Protein AF-A0A9K3KMQ6-F1 (afdb_monomer)

Solvent-accessible surface area (backbone atoms only — not comparable to full-atom values): 8343 Å² total; per-residue (Å²): 134,84,86,84,78,78,82,76,74,74,80,78,84,77,70,80,74,76,82,66,75,68,71,88,51,76,87,33,35,63,53,43,46,51,40,51,18,63,70,70,74,46,84,75,83,65,74,84,68,80,68,57,63,73,62,53,70,67,64,48,72,65,52,54,52,32,44,50,30,32,65,26,59,74,33,61,78,75,54,94,87,59,70,67,77,45,54,70,70,57,51,53,50,52,51,50,39,41,54,70,58,38,89,72,78,64,75,77,71,77,61,92,79,60,81,86,70,82,81,83,85,90,85,84,132

Mean predicted aligned error: 13.84 Å

Nearest PDB structures (foldseek):
  3sj5-assembly2_B  TM=4.262E-01  e=8.550E+00  Caldanaerobacter subterraneus subsp. tengcongensis
  2ml8-assembly1_A  TM=2.811E-01  e=9.711E+00  Saccharomyces cerevisiae S288C
  4r8z-assembly1_B  TM=2.084E-01  e=6.628E+00  Pseudomonas aeruginosa PAO1

Structure (mmCIF, N/CA/C/O backbone):
data_AF-A0A9K3KMQ6-F1
#
_entry.id   AF-A0A9K3KMQ6-F1
#
loop_
_atom_site.group_PDB
_atom_site.id
_atom_site.type_symbol
_atom_site.label_atom_id
_atom_site.label_alt_id
_atom_site.label_comp_id
_atom_site.label_asym_id
_atom_site.label_entity_id
_atom_site.label_seq_id
_atom_site.pdbx_PDB_ins_code
_atom_site.Cartn_x
_atom_site.Cartn_y
_atom_site.Cartn_z
_atom_site.occupancy
_atom_site.B_iso_or_equiv
_atom_site.auth_seq_id
_atom_site.auth_comp_id
_atom_site.auth_asym_id
_atom_site.auth_atom_id
_atom_site.pdbx_PDB_model_num
ATOM 1 N N . MET A 1 1 ? -51.589 -37.150 22.413 1.00 48.56 1 MET A N 1
ATOM 2 C CA . MET A 1 1 ? -50.912 -36.450 21.308 1.00 48.56 1 MET A CA 1
ATOM 3 C C . MET A 1 1 ? -50.448 -35.125 21.894 1.00 48.56 1 MET A C 1
ATOM 5 O O . MET A 1 1 ? -51.300 -34.285 22.121 1.00 48.56 1 MET A O 1
ATOM 9 N N . ALA A 1 2 ? -49.260 -34.985 22.482 1.00 51.34 2 ALA A N 1
ATOM 10 C CA . ALA A 1 2 ? -47.932 -35.290 21.946 1.00 51.34 2 ALA A CA 1
ATOM 11 C C . ALA A 1 2 ? -47.722 -34.587 20.596 1.00 51.34 2 ALA A C 1
ATOM 13 O O . ALA A 1 2 ? -48.212 -35.082 19.583 1.00 51.34 2 ALA A O 1
ATOM 14 N N . ASP A 1 3 ? -47.070 -33.427 20.717 1.00 53.50 3 ASP A N 1
ATOM 15 C CA . ASP A 1 3 ? -46.133 -32.798 19.783 1.00 53.50 3 ASP A CA 1
ATOM 16 C C . ASP A 1 3 ? -46.686 -32.197 18.484 1.00 53.50 3 ASP A C 1
ATOM 18 O O . ASP A 1 3 ? -46.965 -32.899 17.520 1.00 53.50 3 ASP A O 1
ATOM 22 N N . ASP A 1 4 ? -46.746 -30.864 18.449 1.00 61.50 4 ASP A N 1
ATOM 23 C CA . ASP A 1 4 ? -46.286 -30.109 17.281 1.00 61.50 4 ASP A CA 1
ATOM 24 C C . ASP A 1 4 ? -45.590 -28.849 17.822 1.00 61.50 4 ASP A C 1
ATOM 26 O O . ASP A 1 4 ? -46.225 -27.896 18.279 1.00 61.50 4 ASP A O 1
ATOM 30 N N . GLU A 1 5 ? -44.267 -28.961 17.949 1.00 62.31 5 GLU A N 1
ATOM 31 C CA . GLU A 1 5 ? -43.354 -27.926 18.425 1.00 62.31 5 GLU A CA 1
ATOM 32 C C . GLU A 1 5 ? -43.447 -26.685 17.533 1.00 62.31 5 GLU A C 1
ATOM 34 O O . GLU A 1 5 ? -43.337 -26.769 16.309 1.00 62.31 5 GLU A O 1
ATOM 39 N N . GLU A 1 6 ? -43.593 -25.511 18.150 1.00 65.62 6 GLU A N 1
ATOM 40 C CA . GLU A 1 6 ? -43.355 -24.253 17.451 1.00 65.62 6 GLU A CA 1
ATOM 41 C C . GLU A 1 6 ? -41.933 -24.272 16.868 1.00 65.62 6 GLU A C 1
ATOM 43 O O . GLU A 1 6 ? -40.993 -24.621 17.590 1.00 65.62 6 GLU A O 1
ATOM 48 N N . PRO A 1 7 ? -41.728 -23.900 15.591 1.00 61.44 7 PRO A N 1
ATOM 49 C CA . PRO A 1 7 ? -40.389 -23.823 15.039 1.00 61.44 7 PRO A CA 1
ATOM 50 C C . PRO A 1 7 ? -39.647 -22.696 15.758 1.00 61.44 7 PRO A C 1
ATOM 52 O O . PRO A 1 7 ? -39.802 -21.516 15.434 1.00 61.44 7 PRO A O 1
ATOM 55 N N . THR A 1 8 ? -38.826 -23.075 16.738 1.00 58.31 8 THR A N 1
ATOM 56 C CA . THR A 1 8 ? -37.762 -22.238 17.277 1.00 58.31 8 THR A CA 1
ATOM 57 C C . THR A 1 8 ? -36.813 -21.978 16.116 1.00 58.31 8 THR A C 1
ATOM 59 O O . THR A 1 8 ? -35.959 -22.785 15.751 1.00 58.31 8 THR A O 1
ATOM 62 N N . MET A 1 9 ? -37.062 -20.874 15.416 1.00 50.91 9 MET A N 1
ATOM 63 C CA . MET A 1 9 ? -36.152 -20.364 14.407 1.00 50.91 9 MET A CA 1
ATOM 64 C C . MET A 1 9 ? -34.855 -20.090 15.143 1.00 50.91 9 MET A C 1
ATOM 66 O O . MET A 1 9 ? -34.775 -19.164 15.947 1.00 50.91 9 MET A O 1
ATOM 70 N N . MET A 1 10 ? -33.910 -20.999 14.924 1.00 57.34 10 MET A N 1
ATOM 71 C CA . MET A 1 10 ? -32.582 -20.988 15.493 1.00 57.34 10 MET A CA 1
ATOM 72 C C . MET A 1 10 ? -32.037 -19.573 15.380 1.00 57.34 10 MET A C 1
ATOM 74 O O . MET A 1 10 ? -31.888 -19.035 14.280 1.00 57.34 10 MET A O 1
ATOM 78 N N . GLU A 1 11 ? -31.787 -18.973 16.536 1.00 58.22 11 GLU A N 1
ATOM 79 C CA . GLU A 1 11 ? -30.910 -17.829 16.659 1.00 58.22 11 GLU A CA 1
ATOM 80 C C . GLU A 1 11 ? -29.544 -18.309 16.158 1.00 58.22 11 GLU A C 1
ATOM 82 O O . GLU A 1 11 ? -28.752 -18.887 16.900 1.00 58.22 11 GLU A O 1
ATOM 87 N N . ASP A 1 12 ? -29.289 -18.153 14.857 1.00 49.16 12 ASP A N 1
ATOM 88 C CA . ASP A 1 12 ? -27.938 -18.205 14.313 1.00 49.16 12 ASP A CA 1
ATOM 89 C C . ASP A 1 12 ? -27.227 -16.943 14.819 1.00 49.16 12 ASP A C 1
ATOM 91 O O . ASP A 1 12 ? -27.048 -15.950 14.114 1.00 49.16 12 ASP A O 1
ATOM 95 N N . GLU A 1 13 ? -26.870 -16.958 16.105 1.00 56.47 13 GLU A N 1
ATOM 96 C CA . GLU A 1 13 ? -25.888 -16.065 16.709 1.00 56.47 13 GLU A CA 1
ATOM 97 C C . GLU A 1 13 ? -24.496 -16.450 16.182 1.00 56.47 13 GLU A C 1
ATOM 99 O O . GLU A 1 13 ? -23.602 -16.890 16.902 1.00 56.47 13 GLU A O 1
ATOM 104 N N . GLY A 1 14 ? -24.314 -16.324 14.870 1.00 49.12 14 GLY A N 1
ATOM 105 C CA . GLY A 1 14 ? -23.066 -16.562 14.153 1.00 49.12 14 GLY A CA 1
ATOM 106 C C . GLY A 1 14 ? -22.378 -15.262 13.745 1.00 49.12 14 GLY A C 1
ATOM 107 O O . GLY A 1 14 ? -21.695 -15.215 12.728 1.00 49.12 14 GLY A O 1
ATOM 108 N N . GLY A 1 15 ? -22.589 -14.176 14.485 1.00 47.66 15 GLY A N 1
ATOM 109 C CA . GLY A 1 15 ? -22.094 -12.846 14.143 1.00 47.66 15 GLY A CA 1
ATOM 110 C C . GLY A 1 15 ? -21.069 -12.325 15.132 1.00 47.66 15 GLY A C 1
ATOM 111 O O . GLY A 1 15 ? -21.149 -11.157 15.482 1.00 47.66 15 GLY A O 1
ATOM 112 N N . GLY A 1 16 ? -20.158 -13.177 15.619 1.00 46.88 16 GLY A N 1
ATOM 113 C CA . GLY A 1 16 ? -19.037 -12.756 16.455 1.00 46.88 16 GLY A CA 1
ATOM 114 C C . GLY A 1 16 ? -18.324 -11.587 15.791 1.00 46.88 16 GLY A C 1
ATOM 115 O O . GLY A 1 16 ? -17.590 -11.765 14.818 1.00 46.88 16 GLY A O 1
ATOM 116 N N . GLU A 1 17 ? -18.618 -10.393 16.291 1.00 55.50 17 GLU A N 1
ATOM 117 C CA . GLU A 1 17 ? -18.039 -9.131 15.885 1.00 55.50 17 GLU A CA 1
ATOM 118 C C . GLU A 1 17 ? -16.541 -9.298 16.065 1.00 55.50 17 GLU A C 1
ATOM 120 O O . GLU A 1 17 ? -16.026 -9.300 17.183 1.00 55.50 17 GLU A O 1
ATOM 125 N N . ASP A 1 18 ? -15.849 -9.577 14.965 1.00 58.12 18 ASP A N 1
ATOM 126 C CA . ASP A 1 18 ? -14.415 -9.770 14.968 1.00 58.12 18 ASP A CA 1
ATOM 127 C C . ASP A 1 18 ? -13.809 -8.398 15.285 1.00 58.12 18 ASP A C 1
ATOM 129 O O . ASP A 1 18 ? -13.544 -7.586 14.395 1.00 58.12 18 ASP A O 1
ATOM 133 N N . MET A 1 19 ? -13.710 -8.119 16.591 1.00 61.69 19 MET A N 1
ATOM 134 C CA . MET A 1 19 ? -13.283 -6.882 17.246 1.00 61.69 19 MET A CA 1
ATOM 135 C C . MET A 1 19 ? -11.773 -6.709 17.073 1.00 61.69 19 MET A C 1
ATOM 137 O O . MET A 1 19 ? -11.011 -6.445 17.999 1.00 61.69 19 MET A O 1
ATOM 141 N N . TRP A 1 20 ? -11.312 -6.926 15.853 1.00 70.88 20 TRP A N 1
ATOM 142 C CA . TRP A 1 20 ? -9.989 -6.590 15.412 1.00 70.88 20 TRP A CA 1
ATOM 143 C C . TRP A 1 20 ? -10.031 -5.130 14.963 1.00 70.88 20 TRP A C 1
ATOM 145 O O . TRP A 1 20 ? -10.483 -4.808 13.862 1.00 70.88 20 TRP A O 1
ATOM 155 N N . ASP A 1 21 ? -9.584 -4.233 15.842 1.00 74.88 21 ASP A N 1
ATOM 156 C CA . ASP A 1 21 ? -9.302 -2.855 15.448 1.00 74.88 21 ASP A CA 1
ATOM 157 C C . ASP A 1 21 ? -7.953 -2.819 14.727 1.00 74.88 21 ASP A C 1
ATOM 159 O O . ASP A 1 21 ? -6.941 -3.327 15.218 1.00 74.88 21 ASP A O 1
ATOM 163 N N . MET A 1 22 ? -7.943 -2.215 13.539 1.00 77.56 22 MET A N 1
ATOM 164 C CA . MET A 1 22 ? -6.718 -2.022 12.775 1.00 77.56 22 MET A CA 1
ATOM 165 C C . MET A 1 22 ? -5.748 -1.159 13.596 1.00 77.56 22 MET A C 1
ATOM 167 O O . MET A 1 22 ? -6.087 -0.010 13.899 1.00 77.56 22 MET A O 1
ATOM 171 N N . PRO A 1 23 ? -4.542 -1.661 13.925 1.00 77.56 23 PRO A N 1
ATOM 172 C CA . PRO A 1 23 ? -3.608 -0.921 14.759 1.00 77.56 23 PRO A CA 1
ATOM 173 C C . PRO A 1 23 ? -3.219 0.382 14.062 1.00 77.56 23 PRO A C 1
ATOM 175 O O . PRO A 1 23 ? -2.995 0.395 12.855 1.00 77.56 23 PRO A O 1
ATOM 178 N N . VAL A 1 24 ? -3.131 1.484 14.807 1.00 76.88 24 VAL A N 1
ATOM 179 C CA . VAL A 1 24 ? -2.875 2.810 14.229 1.00 76.88 24 VAL A CA 1
ATOM 180 C C . VAL A 1 24 ? -1.387 3.126 14.301 1.00 76.88 24 VAL A C 1
ATOM 182 O O . VAL A 1 24 ? -0.802 3.212 15.379 1.00 76.88 24 VAL A O 1
ATOM 185 N N . LYS A 1 25 ? -0.764 3.314 13.135 1.00 81.62 25 LYS A N 1
ATOM 186 C CA . LYS A 1 25 ? 0.604 3.829 13.030 1.00 81.62 25 LYS A CA 1
ATOM 187 C C . LYS A 1 25 ? 0.730 4.741 11.820 1.00 81.62 25 LYS A C 1
ATOM 189 O O . LYS A 1 25 ? 0.812 4.264 10.687 1.00 81.62 25 LYS A O 1
ATOM 194 N N . GLU A 1 26 ? 0.733 6.050 12.070 1.00 79.62 26 GLU A N 1
ATOM 195 C CA . GLU A 1 26 ? 0.638 7.106 11.048 1.00 79.62 26 GLU A CA 1
ATOM 196 C C . GLU A 1 26 ? 1.665 6.934 9.916 1.00 79.62 26 GLU A C 1
ATOM 198 O O . GLU A 1 26 ? 1.313 6.972 8.737 1.00 79.62 26 GLU A O 1
ATOM 203 N N . GLU A 1 27 ? 2.916 6.622 10.263 1.00 82.44 27 GLU A N 1
ATOM 204 C CA . GLU A 1 27 ? 4.001 6.406 9.296 1.00 82.44 27 GLU A CA 1
ATOM 205 C C . GLU A 1 27 ? 3.699 5.269 8.306 1.00 82.44 27 GLU A C 1
ATOM 207 O O . GLU A 1 27 ? 4.085 5.316 7.137 1.00 82.44 27 GLU A O 1
ATOM 212 N N . TYR A 1 28 ? 2.995 4.231 8.761 1.00 86.00 28 TYR A N 1
ATOM 213 C CA . TYR A 1 28 ? 2.703 3.045 7.961 1.00 86.00 28 TYR A CA 1
ATOM 214 C C . TYR A 1 28 ? 1.406 3.204 7.151 1.00 86.00 28 TYR A C 1
ATOM 216 O O . TYR A 1 28 ? 1.264 2.556 6.106 1.00 86.00 28 TYR A O 1
ATOM 224 N N . HIS A 1 29 ? 0.496 4.108 7.550 1.00 84.94 29 HIS A N 1
ATOM 225 C CA . HIS A 1 29 ? -0.771 4.353 6.841 1.00 84.94 29 HIS A CA 1
ATOM 226 C C . HIS A 1 29 ? -0.553 4.742 5.373 1.00 84.94 29 HIS A C 1
ATOM 228 O O . HIS A 1 29 ? -1.305 4.321 4.491 1.00 84.94 29 HIS A O 1
ATOM 234 N N . ALA A 1 30 ? 0.521 5.478 5.073 1.00 86.12 30 ALA A N 1
ATOM 235 C CA . ALA A 1 30 ? 0.867 5.843 3.702 1.00 86.12 30 ALA A CA 1
ATOM 236 C C . ALA A 1 30 ? 1.070 4.616 2.792 1.00 86.12 30 ALA A C 1
ATOM 238 O O . ALA A 1 30 ? 0.713 4.659 1.610 1.00 86.12 30 ALA A O 1
ATOM 239 N N . HIS A 1 31 ? 1.620 3.527 3.334 1.00 87.50 31 HIS A N 1
ATOM 240 C CA . HIS A 1 31 ? 1.937 2.318 2.578 1.00 87.50 31 HIS A CA 1
ATOM 241 C C . HIS A 1 31 ? 0.731 1.407 2.395 1.00 87.50 31 HIS A C 1
ATOM 243 O O . HIS A 1 31 ? 0.462 0.990 1.268 1.00 87.50 31 HIS A O 1
ATOM 249 N N . ILE A 1 32 ? -0.036 1.157 3.459 1.00 86.44 32 ILE A N 1
ATOM 250 C CA . ILE A 1 32 ? -1.256 0.346 3.355 1.00 86.44 32 ILE A CA 1
ATOM 251 C C . ILE A 1 32 ? -2.294 1.020 2.453 1.00 86.44 32 ILE A C 1
ATOM 253 O O . ILE A 1 32 ? -2.916 0.355 1.633 1.00 86.44 32 ILE A O 1
ATOM 257 N N . ARG A 1 33 ? -2.397 2.354 2.489 1.00 87.62 33 ARG A N 1
ATOM 258 C CA . ARG A 1 33 ? -3.248 3.130 1.577 1.00 87.62 33 ARG A CA 1
ATOM 259 C C . ARG A 1 33 ? -2.846 2.947 0.115 1.00 87.62 33 ARG A C 1
ATOM 261 O O . ARG A 1 33 ? -3.711 2.797 -0.743 1.00 87.62 33 ARG A O 1
ATOM 268 N N . GLY A 1 34 ? -1.543 2.976 -0.166 1.00 86.06 34 GLY A N 1
ATOM 269 C CA . GLY A 1 34 ? -1.015 2.759 -1.512 1.00 86.06 34 GLY A CA 1
ATOM 270 C C . GLY A 1 34 ? -1.296 1.346 -2.021 1.00 86.06 34 GLY A C 1
ATOM 271 O O . GLY A 1 34 ? -1.713 1.182 -3.164 1.00 86.06 34 GLY A O 1
ATOM 272 N N . LEU A 1 35 ? -1.130 0.342 -1.158 1.00 87.62 35 LEU A N 1
ATOM 273 C CA . LEU A 1 35 ? -1.438 -1.051 -1.473 1.00 87.62 35 LEU A CA 1
ATOM 274 C C . LEU A 1 35 ? -2.937 -1.266 -1.718 1.00 87.62 35 LEU A C 1
ATOM 276 O O . LEU A 1 35 ? -3.310 -1.830 -2.741 1.00 87.62 35 LEU A O 1
ATOM 280 N N . MET A 1 36 ? -3.788 -0.798 -0.804 1.00 87.38 36 MET A N 1
ATOM 281 C CA . MET A 1 36 ? -5.244 -0.920 -0.918 1.00 87.38 36 MET A CA 1
ATOM 282 C C . MET A 1 36 ? -5.764 -0.168 -2.140 1.00 87.38 36 MET A C 1
ATOM 284 O O . MET A 1 36 ? -6.621 -0.672 -2.858 1.00 87.38 36 MET A O 1
ATOM 288 N N . GLY A 1 37 ? -5.206 1.010 -2.428 1.00 87.25 37 GLY A N 1
ATOM 289 C CA . GLY A 1 37 ? -5.527 1.751 -3.641 1.00 87.25 37 GLY A CA 1
ATOM 290 C C . GLY A 1 37 ? -5.138 0.999 -4.915 1.00 87.25 37 GLY A C 1
ATOM 291 O O . GLY A 1 37 ? -5.911 0.956 -5.867 1.00 87.25 37 GLY A O 1
ATOM 292 N N . LEU A 1 38 ? -3.982 0.328 -4.916 1.00 86.00 38 LEU A N 1
ATOM 293 C CA . LEU A 1 38 ? -3.561 -0.525 -6.028 1.00 86.00 38 LEU A CA 1
ATOM 294 C C . LEU A 1 38 ? -4.458 -1.764 -6.182 1.00 86.00 38 LEU A C 1
ATOM 296 O O . LEU A 1 38 ? -4.755 -2.162 -7.304 1.00 86.00 38 LEU A O 1
ATOM 300 N N . ALA A 1 39 ? -4.889 -2.370 -5.075 1.00 85.94 39 ALA A N 1
ATOM 301 C CA . ALA A 1 39 ? -5.755 -3.547 -5.084 1.00 85.94 39 ALA A CA 1
ATOM 302 C C . ALA A 1 39 ? -7.180 -3.223 -5.557 1.00 85.94 39 ALA A C 1
ATOM 304 O O . ALA A 1 39 ? -7.746 -3.977 -6.343 1.00 85.94 39 ALA A O 1
ATOM 305 N N . HIS A 1 40 ? -7.738 -2.095 -5.116 1.00 85.06 40 HIS A N 1
ATOM 306 C CA . HIS A 1 40 ? -9.091 -1.659 -5.471 1.00 85.06 40 HIS A CA 1
ATOM 307 C C . HIS A 1 40 ? -9.149 -0.783 -6.733 1.00 85.06 40 HIS A C 1
ATOM 309 O O . HIS A 1 40 ? -10.236 -0.436 -7.186 1.00 85.06 40 HIS A O 1
ATOM 315 N N . GLY A 1 41 ? -8.000 -0.396 -7.295 1.00 83.94 41 GLY A N 1
ATOM 316 C CA . GLY A 1 41 ? -7.931 0.502 -8.449 1.00 83.94 41 GLY A CA 1
ATOM 317 C C . GLY A 1 41 ? -8.400 1.930 -8.147 1.00 83.94 41 GLY A C 1
ATOM 318 O O . GLY A 1 41 ? -8.895 2.615 -9.039 1.00 83.94 41 GLY A O 1
ATOM 319 N N . CYS A 1 42 ? -8.274 2.393 -6.901 1.00 84.62 42 CYS A N 1
ATOM 320 C CA . CYS A 1 42 ? -8.750 3.705 -6.462 1.00 84.62 42 CYS A CA 1
ATOM 321 C C . CYS A 1 42 ? -7.687 4.478 -5.666 1.00 84.62 42 CYS A C 1
ATOM 323 O O . CYS A 1 42 ? -6.694 3.925 -5.199 1.00 84.62 42 CYS A O 1
ATOM 325 N N . ILE A 1 43 ? -7.878 5.791 -5.508 1.00 82.31 43 ILE A N 1
ATOM 326 C CA . ILE A 1 43 ? -6.966 6.641 -4.732 1.00 82.31 43 ILE A CA 1
ATOM 327 C C . ILE A 1 43 ? -7.682 7.119 -3.474 1.00 82.31 43 ILE A C 1
ATOM 329 O O . ILE A 1 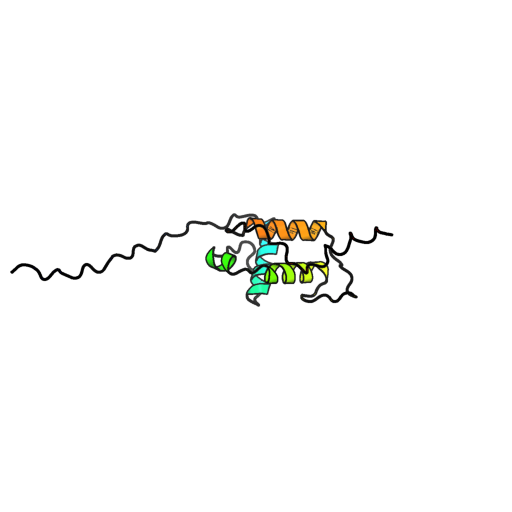43 ? -8.492 8.043 -3.506 1.00 82.31 43 ILE A O 1
ATOM 333 N N . TYR A 1 44 ? -7.325 6.527 -2.342 1.00 81.81 44 TYR A N 1
ATOM 334 C CA . TYR A 1 44 ? -7.758 6.993 -1.029 1.00 81.81 44 TYR A CA 1
ATOM 335 C C . TYR A 1 44 ? -7.073 8.315 -0.685 1.00 81.81 44 TYR A C 1
ATOM 337 O O . TYR A 1 44 ? -5.856 8.396 -0.779 1.00 81.81 44 TYR A O 1
ATOM 345 N N . ARG A 1 45 ? -7.804 9.360 -0.285 1.00 77.75 45 ARG A N 1
ATOM 346 C CA . ARG A 1 45 ? -7.209 10.670 0.072 1.00 77.75 45 ARG A CA 1
ATOM 347 C C . ARG A 1 45 ? -7.073 10.908 1.581 1.00 77.75 45 ARG A C 1
ATOM 349 O O . ARG A 1 45 ? -6.364 11.827 1.977 1.00 77.75 45 ARG A O 1
ATOM 356 N N . GLY A 1 46 ? -7.711 10.080 2.410 1.00 77.00 46 GLY A N 1
ATOM 357 C CA . GLY A 1 46 ? -7.623 10.170 3.869 1.00 77.00 46 GLY A CA 1
ATOM 358 C C . GLY A 1 46 ? -6.247 9.753 4.390 1.00 77.00 46 GLY A C 1
ATOM 359 O O . GLY A 1 46 ? -5.702 8.740 3.948 1.00 77.00 46 GLY A O 1
ATOM 360 N N . LYS A 1 47 ? -5.687 10.536 5.321 1.00 71.38 47 LYS A N 1
ATOM 361 C CA . LYS A 1 47 ? -4.400 10.234 5.973 1.00 71.38 47 LYS A CA 1
ATOM 362 C C . LYS A 1 47 ? -4.508 9.070 6.964 1.00 71.38 47 LYS A C 1
ATOM 364 O O . LYS A 1 47 ? -3.627 8.224 6.990 1.00 71.38 47 LYS A O 1
ATOM 369 N N . GLU A 1 48 ? -5.618 8.987 7.691 1.00 72.94 48 GLU A N 1
ATOM 370 C CA . GLU A 1 48 ? -5.846 8.015 8.773 1.00 72.94 48 GLU A CA 1
ATOM 371 C C . GLU A 1 48 ? -6.952 7.019 8.409 1.00 72.94 48 GLU A C 1
ATOM 373 O O . GLU A 1 48 ? -7.822 6.675 9.205 1.00 72.94 48 GLU A O 1
ATOM 378 N N . MET A 1 49 ? -6.968 6.584 7.149 1.00 77.88 49 MET A N 1
ATOM 379 C CA . MET A 1 49 ? -7.994 5.657 6.697 1.00 77.88 49 MET A CA 1
ATOM 380 C C . MET A 1 49 ? -7.760 4.277 7.314 1.00 77.88 49 MET A C 1
ATOM 382 O O . MET A 1 49 ? -6.718 3.657 7.078 1.00 77.88 49 MET A O 1
ATOM 386 N N . LYS A 1 50 ? -8.736 3.819 8.099 1.00 82.31 50 LYS A N 1
ATOM 387 C CA . LYS A 1 50 ? -8.813 2.444 8.588 1.00 82.31 50 LYS A CA 1
ATOM 388 C C . LYS A 1 50 ? -9.500 1.565 7.544 1.00 82.31 50 LYS A C 1
ATOM 390 O O . LYS A 1 50 ? -10.418 2.007 6.852 1.00 82.31 50 LYS A O 1
ATOM 395 N N . PHE A 1 51 ? -9.046 0.325 7.439 1.00 82.31 51 PHE A N 1
ATOM 396 C CA . PHE A 1 51 ? -9.632 -0.700 6.582 1.00 82.31 51 PHE A CA 1
ATOM 397 C C . PHE A 1 51 ? -10.215 -1.805 7.454 1.00 82.31 51 PHE A C 1
ATOM 399 O O . PHE A 1 51 ? -9.649 -2.139 8.495 1.00 82.31 51 PHE A O 1
ATOM 406 N N . ALA A 1 52 ? -11.336 -2.380 7.026 1.00 83.25 52 ALA A N 1
ATOM 407 C CA . ALA A 1 52 ? -11.937 -3.492 7.749 1.00 83.25 52 ALA A CA 1
ATOM 408 C C . ALA A 1 52 ? -11.061 -4.749 7.632 1.00 83.25 52 ALA A C 1
ATOM 410 O O . ALA A 1 52 ? -10.442 -4.990 6.589 1.00 83.25 52 ALA A O 1
ATOM 411 N N . LYS A 1 53 ? -11.075 -5.600 8.666 1.00 80.31 53 LYS A N 1
ATOM 412 C CA . LYS A 1 53 ? -10.339 -6.876 8.695 1.00 80.31 53 LYS A CA 1
ATOM 413 C C . LYS A 1 53 ? -10.579 -7.712 7.434 1.00 80.31 53 LYS A C 1
ATOM 415 O O . LYS A 1 53 ? -9.633 -8.175 6.804 1.00 80.31 53 LYS A O 1
ATOM 420 N N . ALA A 1 54 ? -11.842 -7.835 7.020 1.00 80.25 54 ALA A N 1
ATOM 421 C CA . ALA A 1 54 ? -12.240 -8.582 5.829 1.00 80.25 54 ALA A CA 1
ATOM 422 C C . ALA A 1 54 ? -11.609 -8.040 4.535 1.00 80.25 54 ALA A C 1
ATOM 424 O O . ALA A 1 54 ? -11.271 -8.817 3.648 1.00 80.25 54 ALA A O 1
ATOM 425 N N . GLN A 1 55 ? -11.406 -6.723 4.425 1.00 82.62 55 GLN A N 1
ATOM 426 C CA . GLN A 1 55 ? -10.750 -6.119 3.261 1.00 82.62 55 GLN A CA 1
ATOM 427 C C . GLN A 1 55 ? -9.246 -6.409 3.255 1.00 82.62 55 GLN A C 1
ATOM 429 O O . GLN A 1 55 ? -8.667 -6.689 2.210 1.00 82.62 55 GLN A O 1
ATOM 434 N N . LEU A 1 56 ? -8.614 -6.386 4.429 1.00 82.00 56 LEU A N 1
ATOM 435 C CA . LEU A 1 56 ? -7.195 -6.705 4.575 1.00 82.00 56 LEU A CA 1
ATOM 436 C C . LEU A 1 56 ? -6.918 -8.192 4.320 1.00 82.00 56 LEU A C 1
ATOM 438 O O . LEU A 1 56 ? -5.900 -8.526 3.723 1.00 82.00 56 LEU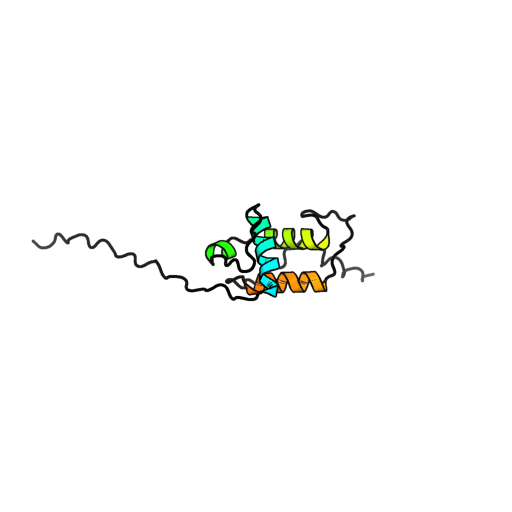 A O 1
ATOM 442 N N . LEU A 1 57 ? -7.844 -9.078 4.689 1.00 81.69 57 LEU A N 1
ATOM 443 C CA . LEU A 1 57 ? -7.768 -10.513 4.390 1.00 81.69 57 LEU A CA 1
ATOM 444 C C . LEU A 1 57 ? -7.910 -10.833 2.894 1.00 81.69 57 LEU A C 1
ATOM 446 O O . LEU A 1 57 ? -7.426 -11.870 2.445 1.00 81.69 57 LEU A O 1
ATOM 450 N N . GLN A 1 58 ? -8.528 -9.951 2.104 1.00 82.81 58 GLN A N 1
ATOM 451 C CA . GLN A 1 58 ? -8.598 -10.108 0.647 1.00 82.81 58 GLN A CA 1
ATOM 452 C C . GLN A 1 58 ? -7.266 -9.788 -0.052 1.00 82.81 58 GLN A C 1
ATOM 454 O O . GLN A 1 58 ? -7.091 -10.132 -1.226 1.00 82.81 58 GLN A O 1
ATOM 459 N N . LEU A 1 59 ? -6.309 -9.156 0.641 1.00 82.25 59 LEU A N 1
ATOM 460 C CA . LEU A 1 59 ? -4.999 -8.855 0.074 1.00 82.25 59 LEU A CA 1
ATOM 461 C C . LEU A 1 59 ? -4.200 -10.138 -0.167 1.00 82.25 59 LEU A C 1
ATOM 463 O O . LEU A 1 59 ? -3.730 -10.811 0.744 1.00 82.25 59 LEU A O 1
ATOM 467 N N . LYS A 1 60 ? -3.983 -10.439 -1.445 1.00 82.31 60 LYS A N 1
ATOM 468 C CA . LYS A 1 60 ? -3.102 -11.518 -1.903 1.00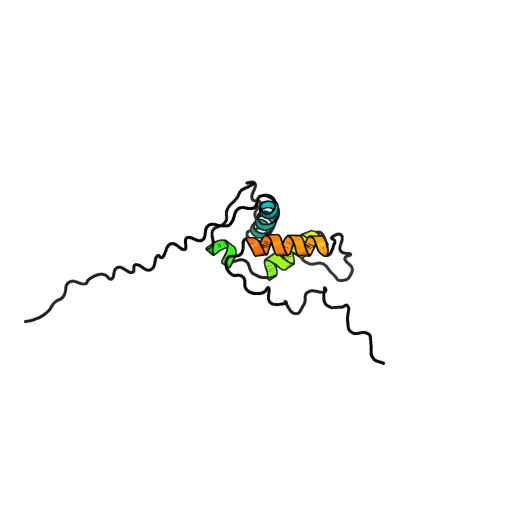 82.31 60 LYS A CA 1
ATOM 469 C C . LYS A 1 60 ? -1.633 -11.073 -1.942 1.00 82.31 60 LYS A C 1
ATOM 471 O O . LYS A 1 60 ? -1.364 -9.911 -2.269 1.00 82.31 60 LYS A O 1
ATOM 476 N N . PRO A 1 61 ? -0.671 -12.004 -1.779 1.00 80.81 61 PRO A N 1
ATOM 477 C CA . PRO A 1 61 ? 0.762 -11.722 -1.925 1.00 80.81 61 PRO A CA 1
ATOM 478 C C . PRO A 1 61 ? 1.123 -11.009 -3.238 1.00 80.81 61 PRO A C 1
ATOM 480 O O . PRO A 1 61 ? 1.973 -10.122 -3.255 1.00 80.81 61 PRO A O 1
ATOM 483 N N . LYS A 1 62 ? 0.407 -11.316 -4.330 1.00 82.81 62 LYS A N 1
ATOM 484 C CA . LYS A 1 62 ? 0.567 -10.653 -5.634 1.00 82.81 62 LYS A CA 1
ATOM 485 C C . LYS A 1 62 ? 0.335 -9.137 -5.581 1.00 82.81 62 LYS A C 1
ATOM 487 O O . LYS A 1 62 ? 1.051 -8.398 -6.246 1.00 82.81 62 LYS A O 1
ATOM 492 N N . HIS A 1 63 ? -0.625 -8.649 -4.791 1.00 84.69 63 HIS A N 1
ATOM 493 C CA . HIS A 1 63 ? -0.853 -7.204 -4.663 1.00 84.69 63 HIS A CA 1
ATOM 494 C C . HIS A 1 63 ? 0.327 -6.516 -3.975 1.00 84.69 63 HIS A C 1
ATOM 496 O O . HIS A 1 63 ? 0.728 -5.426 -4.380 1.00 84.69 63 HIS A O 1
ATOM 502 N N . VAL A 1 64 ? 0.921 -7.176 -2.978 1.00 83.31 64 VAL A N 1
ATOM 503 C CA . VAL A 1 64 ? 2.103 -6.671 -2.269 1.00 83.31 64 VAL A CA 1
ATOM 504 C C . VAL A 1 64 ? 3.321 -6.673 -3.179 1.00 83.31 64 VAL A C 1
ATOM 506 O O . VAL A 1 64 ? 4.009 -5.658 -3.245 1.00 83.31 64 VAL A O 1
ATOM 509 N N . TYR A 1 65 ? 3.539 -7.746 -3.943 1.00 84.31 65 TYR A N 1
ATOM 510 C CA . TYR A 1 65 ? 4.576 -7.794 -4.975 1.00 84.31 65 TYR A CA 1
ATOM 511 C C . TYR A 1 65 ? 4.430 -6.632 -5.966 1.00 84.31 65 TYR A C 1
ATOM 513 O O . TYR A 1 65 ? 5.353 -5.840 -6.119 1.00 84.31 65 TYR A O 1
ATOM 521 N N . ASN A 1 66 ? 3.241 -6.453 -6.543 1.00 86.19 66 ASN A N 1
ATOM 522 C CA . ASN A 1 66 ? 2.959 -5.373 -7.489 1.00 86.19 66 ASN A CA 1
ATOM 523 C C . ASN A 1 66 ? 3.233 -3.982 -6.893 1.00 86.19 66 ASN A C 1
ATOM 525 O O . ASN A 1 66 ? 3.772 -3.106 -7.571 1.00 86.19 66 ASN A O 1
ATOM 529 N N . TYR A 1 67 ? 2.880 -3.773 -5.622 1.00 86.88 67 TYR A N 1
ATOM 530 C CA . TYR A 1 67 ? 3.143 -2.522 -4.915 1.00 86.88 67 TYR A CA 1
ATOM 531 C C . TYR A 1 67 ? 4.643 -2.299 -4.667 1.00 86.88 67 TYR A C 1
ATOM 533 O O . TYR A 1 67 ? 5.142 -1.192 -4.880 1.00 86.88 67 TYR A O 1
ATOM 541 N N . LEU A 1 68 ? 5.381 -3.337 -4.264 1.00 84.94 68 LEU A N 1
ATOM 542 C CA . LEU A 1 68 ? 6.835 -3.267 -4.095 1.00 84.94 68 LEU A CA 1
ATOM 543 C C . LEU A 1 68 ? 7.541 -3.020 -5.433 1.00 84.94 68 LEU A C 1
ATOM 545 O O . LEU A 1 68 ? 8.437 -2.183 -5.488 1.00 84.94 68 LEU A O 1
ATOM 549 N N . CYS A 1 69 ? 7.094 -3.655 -6.517 1.00 84.81 69 CYS A N 1
ATOM 550 C CA . CYS A 1 69 ? 7.579 -3.398 -7.870 1.00 84.81 69 CYS A CA 1
ATOM 551 C C . CYS A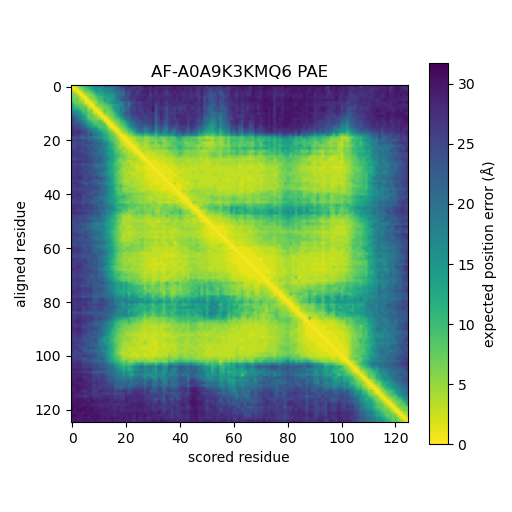 1 69 ? 7.328 -1.950 -8.293 1.00 84.81 69 CYS A C 1
ATOM 553 O O . CYS A 1 69 ? 8.249 -1.279 -8.757 1.00 84.81 69 CYS A O 1
ATOM 555 N N . LEU A 1 70 ? 6.130 -1.419 -8.038 1.00 86.06 70 LEU A N 1
ATOM 556 C CA . LEU A 1 70 ? 5.813 -0.017 -8.307 1.00 86.06 70 LEU A CA 1
ATOM 557 C C . LEU A 1 70 ? 6.736 0.934 -7.526 1.00 86.06 70 LEU A C 1
ATOM 559 O O . LEU A 1 70 ? 7.155 1.958 -8.057 1.00 86.06 70 LEU A O 1
ATOM 563 N N . LYS A 1 71 ? 7.089 0.599 -6.281 1.00 83.75 71 LYS A N 1
ATOM 564 C CA . LYS A 1 71 ? 8.017 1.397 -5.464 1.00 83.75 71 LYS A CA 1
ATOM 565 C C . LYS A 1 71 ? 9.481 1.259 -5.881 1.00 83.75 71 LYS A C 1
ATOM 567 O O . LYS A 1 71 ? 10.210 2.243 -5.808 1.00 83.75 71 LYS A O 1
ATOM 572 N N . ALA A 1 72 ? 9.909 0.069 -6.293 1.00 84.44 72 ALA A N 1
ATOM 573 C CA . ALA A 1 72 ? 11.287 -0.209 -6.683 1.00 84.44 72 ALA A CA 1
ATOM 574 C C . ALA A 1 72 ? 11.600 0.265 -8.106 1.00 84.44 72 ALA A C 1
ATOM 576 O O . ALA A 1 72 ? 12.642 0.872 -8.325 1.00 84.44 72 ALA A O 1
ATOM 577 N N . TYR A 1 73 ? 10.701 0.004 -9.054 1.00 81.19 73 TYR A N 1
ATOM 578 C CA . TYR A 1 73 ? 10.914 0.180 -10.493 1.00 81.19 73 TYR A CA 1
ATOM 579 C C . TYR A 1 73 ? 9.997 1.237 -11.122 1.00 81.19 73 TYR A C 1
ATOM 581 O O . TYR A 1 73 ? 10.122 1.529 -12.307 1.00 81.19 73 TYR A O 1
ATOM 589 N N . GLY A 1 74 ? 9.029 1.784 -10.379 1.00 82.62 74 GLY A N 1
ATOM 590 C CA . GLY A 1 74 ? 8.022 2.697 -10.935 1.00 82.62 74 GLY A CA 1
ATOM 591 C C . GLY A 1 74 ? 6.940 2.003 -11.769 1.00 82.62 74 GLY A C 1
ATOM 592 O O . GLY A 1 74 ? 6.057 2.675 -12.297 1.00 82.62 74 GLY A O 1
ATOM 593 N N . LYS A 1 75 ? 6.971 0.668 -11.879 1.00 82.69 75 LYS A N 1
ATOM 594 C CA . LYS A 1 75 ? 5.999 -0.131 -12.636 1.00 82.69 75 LYS A CA 1
ATOM 595 C C . LYS A 1 75 ? 5.701 -1.469 -11.977 1.00 82.69 75 LYS A C 1
ATOM 597 O O . LYS A 1 75 ? 6.511 -2.007 -11.234 1.00 82.69 75 LYS A O 1
ATOM 602 N N . ILE A 1 76 ? 4.518 -1.998 -12.276 1.00 79.31 76 ILE A N 1
ATOM 603 C CA . ILE A 1 76 ? 3.980 -3.218 -11.661 1.00 79.31 76 ILE A CA 1
ATOM 604 C C . ILE A 1 76 ? 4.658 -4.481 -12.210 1.00 79.31 76 ILE A C 1
ATOM 606 O O . ILE A 1 76 ? 4.884 -5.417 -11.453 1.00 79.31 76 ILE A O 1
ATOM 610 N N . ASN A 1 77 ? 5.025 -4.476 -13.494 1.00 78.38 77 ASN A N 1
ATOM 611 C CA . ASN A 1 77 ? 5.731 -5.570 -14.158 1.00 78.38 77 ASN A CA 1
ATOM 612 C C . ASN A 1 77 ? 7.110 -5.078 -14.620 1.00 78.38 77 ASN A C 1
ATOM 614 O O . ASN A 1 77 ? 7.227 -4.582 -15.745 1.00 78.38 77 ASN A O 1
ATOM 618 N N . PRO A 1 78 ? 8.134 -5.115 -13.755 1.00 77.06 78 PRO A N 1
ATOM 619 C CA . PRO A 1 78 ? 9.499 -4.882 -14.190 1.00 77.06 78 PRO A CA 1
ATOM 620 C C . PRO A 1 78 ? 9.963 -6.034 -15.088 1.00 77.06 78 PRO A C 1
ATOM 622 O O . PRO A 1 78 ? 9.588 -7.186 -14.890 1.00 77.06 78 PRO A O 1
ATOM 625 N N . THR A 1 79 ? 10.762 -5.695 -16.086 1.00 75.50 79 THR A N 1
ATOM 626 C CA . THR A 1 79 ? 11.499 -6.619 -16.955 1.00 75.50 79 THR A CA 1
ATOM 627 C C . THR A 1 79 ? 12.941 -6.698 -16.461 1.00 75.50 79 THR A C 1
ATOM 629 O O . THR A 1 79 ? 13.398 -5.784 -15.780 1.00 75.50 79 THR A O 1
ATOM 632 N N . ASP A 1 80 ? 13.698 -7.723 -16.853 1.00 71.88 80 ASP A N 1
ATOM 633 C CA . ASP A 1 80 ? 15.086 -7.915 -16.382 1.00 71.88 80 ASP A CA 1
ATOM 634 C C . ASP A 1 80 ? 16.040 -6.758 -16.737 1.00 71.88 80 ASP A C 1
ATOM 636 O O . ASP A 1 80 ? 17.072 -6.566 -16.102 1.00 71.88 80 ASP A O 1
ATOM 640 N N . ASN A 1 81 ? 15.681 -5.941 -17.731 1.00 72.75 81 ASN A N 1
ATOM 641 C CA . ASN A 1 81 ? 16.428 -4.737 -18.107 1.00 72.75 81 ASN A CA 1
ATOM 642 C C . ASN A 1 81 ? 16.126 -3.510 -17.234 1.00 72.75 81 ASN A C 1
ATOM 644 O O . ASN A 1 81 ? 16.793 -2.479 -17.363 1.00 72.75 81 ASN A O 1
ATOM 648 N N . ASP A 1 82 ? 15.115 -3.578 -16.375 1.00 74.19 82 ASP A N 1
ATOM 649 C CA . ASP A 1 82 ? 14.748 -2.462 -15.523 1.00 74.19 82 ASP A CA 1
ATOM 650 C C . ASP A 1 82 ? 15.634 -2.416 -14.295 1.00 74.19 82 ASP A C 1
ATOM 652 O O . ASP A 1 82 ? 15.742 -3.371 -13.532 1.00 74.19 82 ASP A O 1
ATOM 656 N N . LYS A 1 83 ? 16.268 -1.266 -14.084 1.00 73.06 83 LYS A N 1
ATOM 657 C CA . LYS A 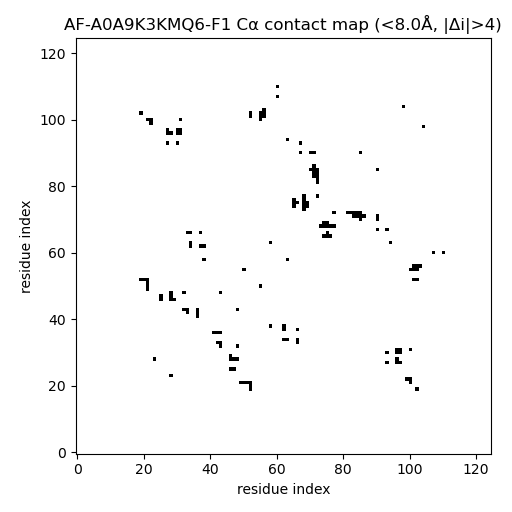1 83 ? 17.107 -1.061 -12.910 1.00 73.06 83 LYS A CA 1
ATOM 658 C C . LYS A 1 83 ? 16.228 -0.661 -11.727 1.00 73.06 83 LYS A C 1
ATOM 660 O O . LYS A 1 83 ? 15.420 0.260 -11.872 1.00 73.06 83 LYS A O 1
ATOM 665 N N . PRO A 1 84 ? 16.377 -1.304 -10.558 1.00 75.19 84 PRO A N 1
ATOM 666 C CA . PRO A 1 84 ? 15.674 -0.869 -9.366 1.00 75.19 84 PRO A CA 1
ATOM 667 C C . PRO A 1 84 ? 16.205 0.503 -8.945 1.00 75.19 84 PRO A C 1
ATOM 669 O O . PRO A 1 84 ? 17.401 0.694 -8.731 1.00 75.19 84 PRO A O 1
ATOM 672 N N . THR A 1 85 ? 15.301 1.462 -8.806 1.00 78.00 85 THR A N 1
ATOM 673 C CA . THR A 1 85 ? 15.578 2.799 -8.264 1.00 78.00 85 THR A CA 1
ATOM 674 C C . THR A 1 85 ? 15.473 2.800 -6.733 1.00 78.00 85 THR A C 1
ATOM 676 O O . THR A 1 85 ? 16.039 3.659 -6.057 1.00 78.00 85 THR A O 1
ATOM 679 N N . GLY A 1 86 ? 14.743 1.833 -6.167 1.00 71.50 86 GLY A N 1
ATOM 680 C CA . GLY A 1 86 ? 14.574 1.650 -4.725 1.00 71.50 86 GLY A CA 1
ATOM 681 C C . GLY A 1 86 ? 15.691 0.828 -4.073 1.00 71.50 86 GLY A C 1
ATOM 682 O O . GLY A 1 86 ? 16.245 -0.087 -4.674 1.00 71.50 86 GLY A O 1
ATOM 683 N N . ARG A 1 87 ? 15.991 1.124 -2.802 1.00 77.69 87 ARG A N 1
ATOM 684 C CA . ARG A 1 87 ? 16.922 0.336 -1.976 1.00 77.69 87 ARG A CA 1
ATOM 685 C C . ARG A 1 87 ? 16.209 -0.851 -1.328 1.00 77.69 87 ARG A C 1
ATOM 687 O O . ARG A 1 87 ? 15.050 -0.727 -0.933 1.00 77.69 87 ARG A O 1
ATOM 694 N N . ALA A 1 88 ? 16.929 -1.956 -1.126 1.00 78.00 88 ALA A N 1
ATOM 695 C CA . ALA A 1 88 ? 16.413 -3.141 -0.432 1.00 78.00 88 ALA A CA 1
ATOM 696 C C . ALA A 1 88 ? 15.859 -2.808 0.968 1.00 78.00 88 ALA A C 1
ATOM 698 O O . ALA A 1 88 ? 14.739 -3.192 1.290 1.00 78.00 88 ALA A O 1
ATOM 699 N N . SER A 1 89 ? 16.565 -1.971 1.736 1.00 79.19 89 SER A N 1
ATOM 700 C CA . SER A 1 89 ? 16.127 -1.531 3.069 1.00 79.19 89 SER A CA 1
ATOM 701 C C . SER A 1 89 ? 14.795 -0.770 3.060 1.00 79.19 89 SER A C 1
ATOM 703 O O . SER A 1 89 ? 13.995 -0.888 3.988 1.00 79.19 89 SER A O 1
ATOM 705 N N . SER A 1 90 ? 14.511 -0.009 1.997 1.00 82.38 90 SER A N 1
ATOM 706 C CA . SER A 1 90 ? 13.214 0.653 1.826 1.00 82.38 90 SER A CA 1
ATOM 707 C C . SER A 1 90 ? 12.099 -0.361 1.565 1.00 82.38 90 SER A C 1
ATOM 709 O O . SER A 1 90 ? 11.008 -0.219 2.111 1.00 82.38 90 SER A O 1
ATOM 711 N N . LEU A 1 91 ? 12.369 -1.408 0.778 1.00 83.00 91 LEU A N 1
ATOM 712 C CA . LEU A 1 91 ? 11.398 -2.469 0.492 1.00 83.00 91 LEU A CA 1
ATOM 713 C C . LEU A 1 91 ? 11.081 -3.305 1.733 1.00 83.00 91 LEU A C 1
ATOM 715 O O . LEU A 1 91 ? 9.913 -3.610 1.978 1.00 83.00 91 LEU A O 1
ATOM 719 N N . GLU A 1 92 ? 12.088 -3.614 2.549 1.00 83.00 92 GLU A N 1
ATOM 720 C CA . GLU A 1 92 ? 11.895 -4.280 3.840 1.00 83.00 92 GLU A CA 1
ATOM 721 C C . GLU A 1 92 ? 11.025 -3.443 4.780 1.00 83.00 92 GLU A C 1
ATOM 723 O O . GLU A 1 92 ? 10.091 -3.969 5.393 1.00 83.00 92 GLU A O 1
ATOM 728 N N . TYR A 1 93 ? 11.262 -2.128 4.842 1.00 84.56 93 TYR A N 1
ATOM 729 C CA . TYR A 1 93 ? 10.423 -1.214 5.616 1.00 84.56 93 TYR A CA 1
ATOM 730 C C . TYR A 1 93 ? 8.970 -1.212 5.117 1.00 84.56 93 TYR A C 1
ATOM 732 O O . TYR A 1 93 ? 8.047 -1.309 5.926 1.00 84.56 93 TYR A O 1
ATOM 740 N N . TYR A 1 94 ? 8.740 -1.176 3.800 1.00 86.38 94 TYR A N 1
ATOM 741 C CA . TYR A 1 94 ? 7.386 -1.233 3.232 1.00 86.38 94 TYR A CA 1
ATOM 742 C C . TYR A 1 94 ? 6.686 -2.557 3.538 1.00 86.38 94 TYR A C 1
ATOM 744 O O . TYR A 1 94 ? 5.514 -2.556 3.919 1.00 86.38 94 TYR A O 1
ATOM 752 N N . LYS A 1 95 ? 7.399 -3.682 3.422 1.00 84.19 95 LYS A N 1
ATOM 753 C CA . LYS A 1 95 ? 6.877 -5.008 3.772 1.00 84.19 95 LYS A CA 1
ATO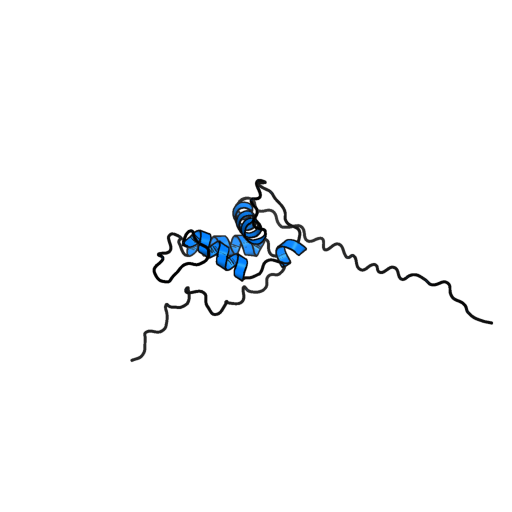M 754 C C . LYS A 1 95 ? 6.491 -5.066 5.248 1.00 84.19 95 LYS A C 1
ATOM 756 O O . LYS A 1 95 ? 5.389 -5.506 5.565 1.00 84.19 95 LYS A O 1
ATOM 761 N N . LYS A 1 96 ? 7.351 -4.563 6.140 1.00 84.88 96 LYS A N 1
ATOM 762 C CA . LYS A 1 96 ? 7.073 -4.471 7.581 1.00 84.88 96 LYS A CA 1
ATOM 763 C C . LYS A 1 96 ? 5.839 -3.616 7.866 1.00 84.88 96 LYS A C 1
ATOM 765 O O . LYS A 1 96 ? 4.982 -4.036 8.637 1.00 84.88 96 LYS A O 1
ATOM 770 N N . ALA A 1 97 ? 5.732 -2.454 7.224 1.00 86.50 97 ALA A N 1
ATOM 771 C CA . ALA A 1 97 ? 4.597 -1.550 7.378 1.00 86.50 97 ALA A CA 1
ATOM 772 C C . ALA A 1 97 ? 3.274 -2.214 6.975 1.00 86.50 97 ALA A C 1
ATOM 774 O O . ALA A 1 97 ? 2.290 -2.100 7.694 1.00 86.50 97 ALA A O 1
ATOM 775 N N . ILE A 1 98 ? 3.254 -2.947 5.859 1.00 84.62 98 ILE A N 1
ATOM 776 C CA . ILE A 1 98 ? 2.068 -3.691 5.415 1.00 84.62 98 ILE A CA 1
ATOM 777 C C . ILE A 1 98 ? 1.764 -4.836 6.386 1.00 84.62 98 ILE A C 1
ATOM 779 O O . ILE A 1 98 ? 0.628 -4.977 6.827 1.00 84.62 98 ILE A O 1
ATOM 783 N N . SER A 1 99 ? 2.781 -5.620 6.757 1.00 82.75 99 SER A N 1
ATOM 784 C CA . SER A 1 99 ? 2.638 -6.766 7.663 1.00 82.75 99 SER A CA 1
ATOM 785 C C . SER A 1 99 ? 2.086 -6.379 9.030 1.00 82.75 99 SER A C 1
ATOM 787 O O . SER A 1 99 ? 1.385 -7.178 9.633 1.00 82.75 99 SER A O 1
ATOM 789 N N . PHE A 1 100 ? 2.374 -5.166 9.506 1.00 84.06 100 PHE A N 1
ATOM 790 C CA . PHE A 1 100 ? 1.854 -4.646 10.770 1.00 84.06 100 PHE A CA 1
ATOM 791 C C . PHE A 1 100 ? 0.324 -4.523 10.787 1.00 84.06 100 PHE A C 1
ATOM 793 O O . PHE A 1 100 ? -0.290 -4.708 11.832 1.00 84.06 100 PHE A O 1
ATOM 800 N N . PHE A 1 101 ? -0.295 -4.225 9.642 1.00 82.06 101 PHE A N 1
ATOM 801 C CA . PHE A 1 101 ? -1.747 -4.093 9.546 1.00 82.06 101 PHE A CA 1
ATOM 802 C C . PHE A 1 101 ? -2.447 -5.388 9.146 1.00 82.06 101 PHE A C 1
ATOM 804 O O . PHE A 1 101 ? -3.667 -5.431 9.187 1.00 82.06 101 PHE A O 1
ATOM 811 N N . LEU A 1 102 ? -1.736 -6.431 8.714 1.00 80.94 102 LEU A N 1
ATOM 812 C CA . LEU A 1 102 ? -2.406 -7.660 8.307 1.00 80.94 102 LEU A CA 1
ATOM 813 C C . LEU A 1 102 ? -2.758 -8.504 9.543 1.00 80.94 102 LEU A C 1
ATOM 815 O O . LEU A 1 102 ? -1.856 -8.904 10.276 1.00 80.94 102 LEU A O 1
ATOM 819 N N . PRO A 1 103 ? -4.049 -8.815 9.770 1.00 71.19 103 PRO A N 1
ATOM 820 C CA . PRO A 1 103 ? -4.493 -9.605 10.921 1.00 71.19 103 PRO A CA 1
ATOM 821 C C . PRO A 1 103 ? -3.989 -11.049 10.866 1.00 71.19 103 PRO A C 1
ATOM 823 O O . PRO A 1 103 ? -3.755 -11.667 11.900 1.00 71.19 103 PRO A O 1
ATOM 826 N N . ASN A 1 104 ? -3.829 -11.592 9.656 1.00 64.19 104 ASN A N 1
ATOM 827 C CA . ASN A 1 104 ? -3.323 -12.936 9.444 1.00 64.19 104 ASN A CA 1
ATOM 828 C C . ASN A 1 104 ? -1.843 -12.827 9.092 1.00 64.19 104 ASN A C 1
ATOM 830 O O . ASN A 1 104 ? -1.475 -12.587 7.940 1.00 64.19 104 ASN A O 1
ATOM 834 N N . SER A 1 105 ? -0.997 -12.974 10.109 1.00 53.09 105 SER A N 1
ATOM 835 C CA . SER A 1 1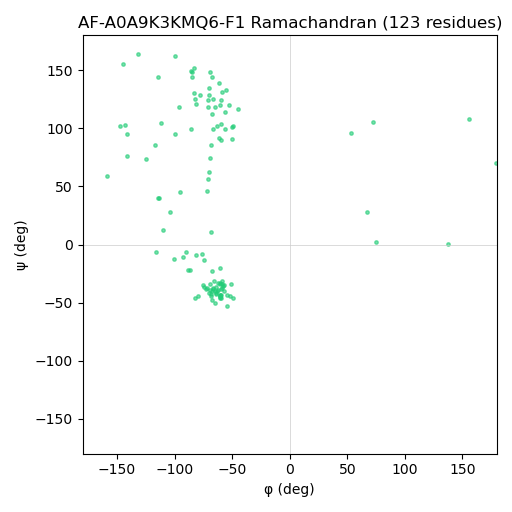05 ? 0.453 -13.086 9.970 1.00 53.09 105 SER A CA 1
ATOM 836 C C . SER A 1 105 ? 0.809 -14.439 9.346 1.00 53.09 105 SER A C 1
ATOM 838 O O . SER A 1 105 ? 1.550 -15.228 9.930 1.00 53.09 105 SER A O 1
ATOM 840 N N . HIS A 1 106 ? 0.267 -14.748 8.164 1.00 51.91 106 HIS A N 1
ATOM 841 C CA . HIS A 1 106 ? 0.836 -15.817 7.365 1.00 51.91 106 HIS A CA 1
ATOM 842 C C . HIS A 1 106 ? 2.279 -15.397 7.080 1.00 51.91 106 HIS A C 1
ATOM 844 O O . HIS A 1 106 ? 2.483 -14.284 6.579 1.00 51.91 106 HIS A O 1
ATOM 850 N N . PRO A 1 107 ? 3.285 -16.225 7.424 1.00 49.72 107 PRO A N 1
ATOM 851 C CA . PRO A 1 107 ? 4.643 -15.962 6.985 1.00 49.72 107 PRO A CA 1
ATOM 852 C C . PRO A 1 107 ? 4.537 -15.790 5.481 1.00 49.72 107 PRO A C 1
ATOM 854 O O . PRO A 1 107 ? 3.970 -16.656 4.823 1.00 49.72 107 PRO A O 1
ATOM 857 N N . TRP A 1 108 ? 4.925 -14.611 4.991 1.00 53.28 108 TRP A N 1
ATOM 858 C CA . TRP A 1 108 ? 4.850 -14.221 3.591 1.00 53.28 108 TRP A CA 1
ATOM 859 C C . TRP A 1 108 ? 5.479 -15.335 2.765 1.00 53.28 108 TRP A C 1
ATOM 861 O O . TRP A 1 108 ? 6.700 -15.334 2.630 1.00 53.28 108 TRP A O 1
ATOM 871 N N . VAL A 1 109 ? 4.662 -16.307 2.332 1.00 47.28 109 VAL A N 1
ATOM 872 C CA . VAL A 1 109 ? 5.135 -17.560 1.745 1.00 47.28 109 VAL A CA 1
ATOM 873 C C . VAL A 1 109 ? 6.001 -17.117 0.599 1.00 47.28 109 VAL A C 1
ATOM 875 O O . VAL A 1 109 ? 5.513 -16.401 -0.279 1.00 47.28 109 VAL A O 1
ATOM 878 N N . GLU A 1 110 ? 7.294 -17.404 0.724 1.00 45.81 110 GLU A N 1
ATOM 879 C CA . GLU A 1 110 ? 8.321 -17.000 -0.215 1.00 45.81 110 GLU A CA 1
ATOM 880 C C . GLU A 1 110 ? 7.811 -17.393 -1.590 1.00 45.81 110 GLU A C 1
ATOM 882 O O . GLU A 1 110 ? 7.736 -18.576 -1.912 1.00 45.81 110 GLU A O 1
ATOM 887 N N . MET A 1 111 ? 7.308 -16.414 -2.350 1.00 45.62 111 MET A N 1
ATOM 888 C CA . MET A 1 111 ? 6.757 -16.718 -3.655 1.00 45.62 111 MET A CA 1
ATOM 889 C C . MET A 1 111 ? 7.944 -17.218 -4.475 1.00 45.62 111 MET A C 1
ATOM 891 O O . MET A 1 111 ? 8.896 -16.447 -4.646 1.00 45.62 111 MET A O 1
ATOM 895 N N . PRO A 1 112 ? 7.934 -18.471 -4.965 1.00 40.66 112 PRO A N 1
ATOM 896 C CA . PRO A 1 112 ? 8.976 -18.924 -5.869 1.00 40.66 112 PRO A CA 1
ATOM 897 C C . PRO A 1 112 ? 8.860 -18.063 -7.133 1.00 40.66 112 PRO A C 1
ATOM 899 O O . PRO A 1 112 ? 7.921 -18.220 -7.909 1.00 40.66 112 PRO A O 1
ATOM 902 N N . GLY A 1 113 ? 9.742 -17.068 -7.275 1.00 46.53 113 GLY A N 1
ATOM 903 C CA . GLY A 1 113 ? 9.722 -16.128 -8.401 1.00 46.53 113 GLY A CA 1
ATOM 904 C C . GLY A 1 113 ? 9.961 -14.648 -8.083 1.00 46.53 113 GLY A C 1
ATOM 905 O O . GLY A 1 113 ? 9.952 -13.839 -9.007 1.00 46.53 113 GLY A O 1
ATOM 906 N N . THR A 1 114 ? 10.195 -14.234 -6.832 1.00 40.91 114 THR A N 1
ATOM 907 C CA . THR A 1 114 ? 10.821 -12.915 -6.605 1.00 40.91 114 THR A CA 1
ATOM 908 C C . THR A 1 114 ? 12.294 -12.963 -7.040 1.00 40.91 114 THR A C 1
ATOM 910 O O . THR A 1 114 ? 13.038 -13.759 -6.467 1.00 40.91 114 THR A O 1
ATOM 913 N N . PRO A 1 115 ? 12.767 -12.086 -7.950 1.00 44.72 115 PRO A N 1
ATOM 914 C CA . PRO A 1 115 ? 14.160 -12.067 -8.430 1.00 44.72 115 PRO A CA 1
ATOM 915 C C . PRO A 1 115 ? 15.191 -11.639 -7.363 1.00 44.72 115 PRO A C 1
ATOM 917 O O . PRO A 1 115 ? 16.352 -11.401 -7.668 1.00 44.72 115 PRO A O 1
ATOM 920 N N . ALA A 1 116 ? 14.793 -11.545 -6.091 1.00 42.16 116 ALA A N 1
ATOM 921 C CA . ALA A 1 116 ? 15.692 -11.258 -4.976 1.00 42.16 116 ALA A CA 1
ATOM 922 C C . ALA A 1 116 ? 16.553 -12.469 -4.556 1.00 42.16 116 ALA A C 1
ATOM 924 O O . ALA A 1 116 ? 17.451 -12.299 -3.738 1.00 42.16 116 ALA A O 1
ATOM 925 N N . MET A 1 117 ? 16.293 -13.665 -5.102 1.00 42.59 117 MET A N 1
ATOM 926 C CA . MET A 1 117 ? 17.040 -14.899 -4.804 1.00 42.59 117 MET A CA 1
ATOM 927 C C . MET A 1 117 ? 17.916 -15.390 -5.971 1.00 42.59 117 MET A C 1
ATOM 929 O O . MET A 1 117 ? 18.435 -16.496 -5.903 1.00 42.59 117 MET A O 1
ATOM 933 N N . GLU A 1 118 ? 18.148 -14.584 -7.014 1.00 42.81 118 GLU A N 1
ATOM 934 C CA . GLU A 1 118 ? 19.163 -14.897 -8.041 1.00 42.81 118 GLU A CA 1
ATOM 935 C C . GLU A 1 118 ? 20.500 -14.197 -7.742 1.00 42.81 118 GLU A C 1
ATOM 937 O O . GLU A 1 118 ? 21.139 -13.587 -8.592 1.00 42.81 118 GLU A O 1
ATOM 942 N N . ILE A 1 119 ? 20.934 -14.262 -6.487 1.00 45.28 119 ILE A N 1
ATOM 943 C CA . ILE A 1 119 ? 22.336 -14.061 -6.126 1.00 45.28 119 ILE A CA 1
ATOM 944 C C . ILE A 1 119 ? 22.624 -15.075 -5.029 1.00 45.28 119 ILE A C 1
ATOM 946 O O . ILE A 1 119 ? 22.588 -14.677 -3.881 1.00 45.28 119 ILE A O 1
ATOM 950 N N . GLN A 1 120 ? 22.801 -16.362 -5.358 1.00 44.56 120 GLN A N 1
ATOM 951 C CA . GLN A 1 120 ? 23.708 -17.338 -4.708 1.00 44.56 120 GLN A CA 1
ATOM 952 C C . GLN A 1 120 ? 23.582 -18.718 -5.399 1.00 44.56 120 GLN A C 1
ATOM 954 O O . GLN A 1 120 ? 23.059 -19.661 -4.816 1.00 44.56 120 GLN A O 1
ATOM 959 N N . HIS A 1 121 ? 24.068 -18.868 -6.639 1.00 41.53 121 HIS A N 1
ATOM 960 C CA . HIS A 1 121 ? 24.569 -20.176 -7.104 1.00 41.53 121 HIS A CA 1
ATOM 961 C C . HIS A 1 121 ? 25.527 -20.055 -8.299 1.00 41.53 121 HIS A C 1
ATOM 963 O O . HIS A 1 121 ? 25.317 -20.625 -9.362 1.00 41.53 121 HIS A O 1
ATOM 969 N N . VAL A 1 122 ? 26.627 -19.322 -8.115 1.00 45.09 122 VAL A N 1
ATOM 970 C CA . VAL A 1 122 ? 27.832 -19.536 -8.932 1.00 45.09 122 VAL A CA 1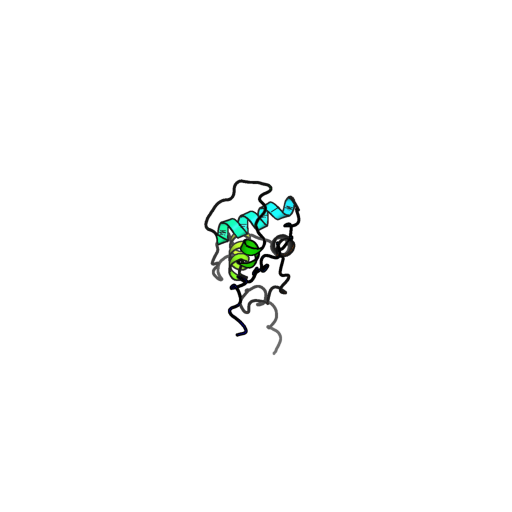
ATOM 971 C C . VAL A 1 122 ? 28.999 -19.797 -7.991 1.00 45.09 122 VAL A C 1
ATOM 973 O O . VAL A 1 122 ? 29.837 -18.930 -7.767 1.00 45.09 122 VAL A O 1
ATOM 976 N N . GLN A 1 123 ? 29.009 -20.988 -7.394 1.00 38.81 123 GLN A N 1
ATOM 977 C CA . GLN A 1 123 ? 30.226 -21.660 -6.940 1.00 38.81 123 GLN A CA 1
ATOM 978 C C . GLN A 1 123 ? 30.030 -23.170 -7.076 1.00 38.81 123 GLN A C 1
ATOM 980 O O . GLN A 1 123 ? 29.328 -23.791 -6.281 1.00 38.81 123 GLN A O 1
ATOM 985 N N . SER A 1 124 ? 30.633 -23.699 -8.136 1.00 36.56 124 SER A N 1
ATOM 986 C CA . SER A 1 124 ? 31.001 -25.080 -8.476 1.00 36.56 124 SER A CA 1
ATOM 987 C C . SER A 1 124 ? 31.056 -25.011 -10.007 1.00 36.56 124 SER A C 1
ATOM 989 O O . SER A 1 124 ? 30.013 -24.845 -10.633 1.00 36.56 124 SER A O 1
ATOM 991 N N . TRP A 1 125 ? 32.192 -25.048 -10.693 1.00 40.78 125 TRP A N 1
ATOM 992 C CA . TRP A 1 125 ? 33.422 -25.812 -10.484 1.00 40.78 125 TRP A CA 1
ATOM 993 C C . TRP A 1 125 ? 34.661 -24.942 -10.737 1.00 40.78 125 TRP A C 1
ATOM 995 O O . TRP A 1 125 ? 34.539 -23.961 -11.506 1.00 40.78 125 TRP A O 1
#

Organism: NCBI:txid303405

Foldseek 3Di:
DDDDDDPPPDPCPVCPPPPDWQDDDQVLQVLLQLLLCQVVVHHDPDSGDTDDLVSLVPDDLLSLQQSLCCQQQVGSDDDPPTHGPDDPVVSVVSVVSSCSRHPDPPPSPPPVDDPPPPPDDPDDD

Secondary structure (DSSP, 8-state):
--------------------PPPP-HHHHHHHHHHHHHHHT-----TT----HHHHHT--HHHHHHHHHHHHHSSSS--TTPPP-S-HHHHHHHHHHHHHH-SS-------TT-GGG-SS-----

Sequence (125 aa):
MADDEEPTMMEDEGGGEDMWDMPVKEEYHAHIRGLMGLAHGCIYRGKEMKFAKAQLLQLKPKHVYNYL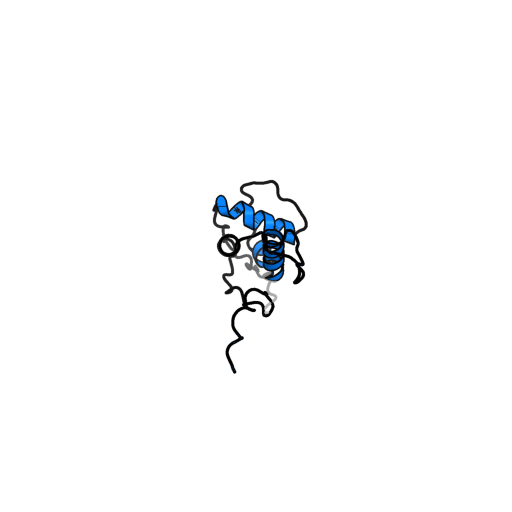CLKAYGKINPTDNDKPTGRASSLEYYKKAISFFLPNSHPWVEMPGTPAMEIQHVQSW

pLDDT: mean 71.17, std 15.72, range [36.56, 87.62]

Radius of gyration: 21.82 Å; Cα contacts (8 Å, |Δi|>4): 84; chains: 1; bounding box: 84×47×40 Å